Protein AF-A0A4Y5P385-F1 (afdb_monomer_lite)

InterPro domains:
  IPR036890 Histidine kinase/HSP90-like ATPase superfamily [G3DSA:3.30.565.10] (1-38)
  IPR036890 Histidine kinase/HSP90-like ATPase superfamily [SSF55874] (3-38)

Foldseek 3Di:
DQPDPVVDDDDDDCRVCVVCVCVPQNDPPVCSSVVSVD

Secondary structure (DSSP, 8-state):
---SGGG-----TTHHHHHSTHHHHS-SSSSHHHHTT-

Sequence (38 aa):
MGYDSSSIKVLRGLDAVRKRPGMYIGDTDDGTGLHHMV

Structure (mmCIF, N/CA/C/O backbone):
data_AF-A0A4Y5P385-F1
#
_entry.id   AF-A0A4Y5P385-F1
#
loop_
_atom_site.group_PDB
_atom_site.id
_atom_site.type_symbol
_atom_site.label_atom_id
_atom_site.label_alt_id
_atom_site.label_comp_id
_atom_site.label_asym_id
_atom_site.label_entity_id
_atom_site.label_seq_id
_atom_site.pdbx_PDB_ins_code
_atom_site.Cartn_x
_atom_site.Cartn_y
_atom_site.Cartn_z
_atom_site.occupancy
_atom_site.B_iso_or_equiv
_atom_site.auth_seq_id
_atom_site.auth_comp_id
_atom_site.auth_asym_id
_atom_site.auth_atom_id
_atom_site.pdbx_PDB_model_num
ATOM 1 N N . MET A 1 1 ? -4.860 12.942 19.896 1.00 64.25 1 M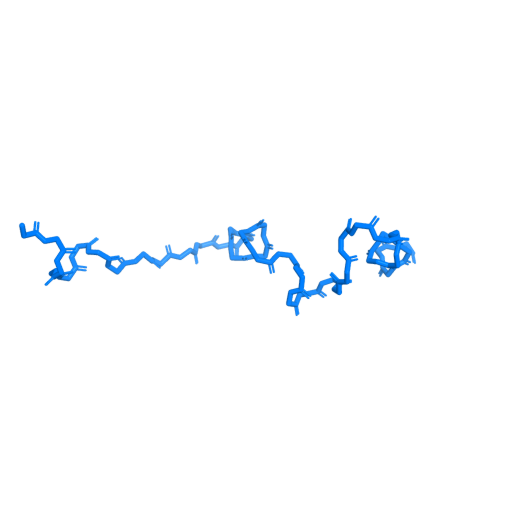ET A N 1
ATOM 2 C CA . MET A 1 1 ? -5.182 11.527 20.171 1.00 64.25 1 MET A CA 1
ATOM 3 C C . MET A 1 1 ? -5.676 10.915 18.873 1.00 64.25 1 MET A C 1
ATOM 5 O O . MET A 1 1 ? -6.552 11.509 18.267 1.00 64.25 1 MET A O 1
ATOM 9 N N . GLY A 1 2 ? -5.058 9.839 18.389 1.00 80.88 2 GLY A N 1
ATOM 10 C CA . GLY A 1 2 ? -5.430 9.211 17.107 1.00 80.88 2 GLY A CA 1
ATOM 11 C C . GLY A 1 2 ? -4.994 7.750 17.005 1.00 80.88 2 GLY A C 1
ATOM 12 O O . GLY A 1 2 ? -4.885 7.206 15.913 1.00 80.88 2 GLY A O 1
ATOM 13 N N . TYR A 1 3 ? -4.691 7.144 18.151 1.00 86.38 3 TYR A N 1
ATOM 14 C CA . TYR A 1 3 ? -4.294 5.751 18.266 1.00 86.38 3 TYR A CA 1
ATOM 15 C C . TYR A 1 3 ? -5.311 5.047 19.159 1.00 86.38 3 TYR A C 1
ATOM 17 O O . TYR A 1 3 ? -5.067 4.753 20.326 1.00 86.38 3 TYR A O 1
ATOM 25 N N . ASP A 1 4 ? -6.504 4.889 18.607 1.00 93.19 4 ASP A N 1
ATOM 26 C CA . ASP A 1 4 ? -7.600 4.123 19.184 1.00 93.19 4 ASP A CA 1
ATOM 27 C C . ASP A 1 4 ? -8.117 3.127 18.136 1.00 93.19 4 ASP A C 1
ATOM 29 O O . ASP A 1 4 ? -7.627 3.078 17.003 1.00 93.19 4 ASP A O 1
ATOM 33 N N . SER A 1 5 ? -9.092 2.298 18.501 1.00 93.56 5 SER A N 1
ATOM 34 C CA . SER A 1 5 ? -9.611 1.245 17.622 1.00 93.56 5 SER A CA 1
ATOM 35 C C . SER A 1 5 ? -10.183 1.766 16.298 1.00 93.56 5 SER A C 1
ATOM 37 O O . SER A 1 5 ? -10.178 1.024 15.316 1.00 93.56 5 SER A O 1
ATOM 39 N N . SER A 1 6 ? -10.608 3.033 16.217 1.00 93.06 6 SER A N 1
ATOM 40 C CA . SER A 1 6 ? -11.111 3.631 14.972 1.00 93.06 6 SER A CA 1
ATOM 41 C C . SER A 1 6 ? -10.015 3.833 13.918 1.00 93.06 6 SER A C 1
ATOM 43 O O . SER A 1 6 ? -10.307 3.943 12.726 1.00 93.06 6 SER A O 1
ATOM 45 N N . SER A 1 7 ? -8.742 3.827 14.332 1.00 93.12 7 SER A N 1
ATOM 46 C CA . SER A 1 7 ? -7.594 3.898 13.421 1.00 93.12 7 SER A CA 1
ATOM 47 C C . SER A 1 7 ? -7.390 2.615 12.601 1.00 93.12 7 SER A C 1
ATOM 49 O O . SER A 1 7 ? -6.718 2.644 11.565 1.00 93.12 7 SER A O 1
ATOM 51 N N . ILE A 1 8 ? -7.998 1.496 13.015 1.00 93.25 8 ILE A N 1
ATOM 52 C CA . ILE A 1 8 ? -7.905 0.213 12.317 1.00 93.25 8 ILE A CA 1
ATOM 53 C C . ILE A 1 8 ? -8.830 0.233 11.098 1.00 93.25 8 ILE A C 1
ATOM 55 O O . ILE A 1 8 ? -10.055 0.251 11.215 1.00 93.25 8 ILE A O 1
ATOM 59 N N . LYS A 1 9 ? -8.238 0.180 9.902 1.00 93.31 9 LYS A N 1
ATOM 60 C CA . LYS A 1 9 ? -8.978 0.133 8.635 1.00 93.31 9 LYS A CA 1
ATOM 61 C C . LYS A 1 9 ? -8.935 -1.260 8.026 1.00 93.31 9 LYS A C 1
ATOM 63 O O . LYS A 1 9 ? -7.871 -1.751 7.660 1.00 93.31 9 LYS A O 1
ATOM 68 N N . VAL A 1 10 ? -10.113 -1.851 7.851 1.00 94.19 10 VAL A N 1
ATOM 69 C CA . VAL A 1 10 ? -10.291 -3.077 7.068 1.00 94.19 10 VAL A CA 1
ATOM 70 C C . VAL A 1 10 ? -10.576 -2.687 5.623 1.00 94.19 10 VAL A C 1
ATOM 72 O O . VAL A 1 10 ? -11.602 -2.075 5.332 1.00 94.19 10 VAL A O 1
ATOM 75 N N . LEU A 1 11 ? -9.665 -3.043 4.721 1.00 96.31 11 LEU A N 1
ATOM 76 C CA . LEU A 1 11 ? -9.848 -2.876 3.281 1.00 96.31 11 LEU A CA 1
ATOM 77 C C . LEU A 1 11 ? -10.634 -4.076 2.746 1.00 96.31 11 LEU A C 1
ATOM 79 O O . LEU A 1 11 ? -10.277 -5.218 3.032 1.00 96.31 11 LEU A O 1
ATOM 83 N N . ARG A 1 12 ? -11.725 -3.827 2.016 1.00 93.56 12 ARG A N 1
ATOM 84 C CA . ARG A 1 12 ? -12.633 -4.877 1.527 1.00 93.56 12 ARG A CA 1
ATOM 85 C C . ARG A 1 12 ? -12.460 -5.082 0.026 1.00 93.56 12 ARG A C 1
ATOM 87 O O . ARG A 1 12 ? -12.005 -4.193 -0.687 1.00 93.56 12 ARG A O 1
ATOM 94 N N . GLY A 1 13 ? -12.830 -6.266 -0.460 1.00 95.31 13 GLY A N 1
ATOM 95 C CA . GLY A 1 13 ? -12.703 -6.598 -1.879 1.00 95.31 13 GLY A CA 1
ATOM 96 C C . GLY A 1 13 ? -11.271 -6.388 -2.385 1.00 95.31 13 GLY A C 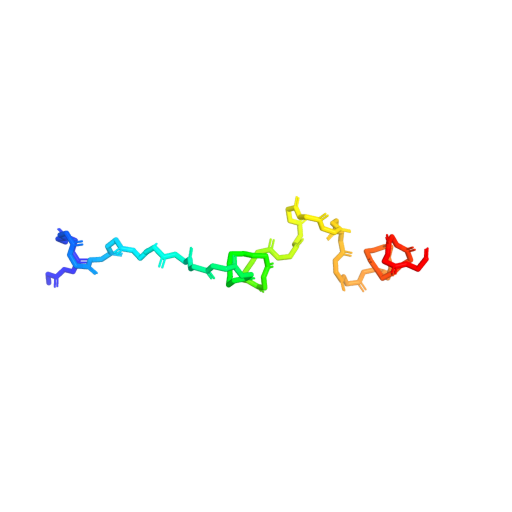1
ATOM 97 O O . GLY A 1 13 ? -10.324 -6.905 -1.800 1.00 95.31 13 GLY A O 1
ATOM 98 N N . LEU A 1 14 ? -11.119 -5.598 -3.452 1.00 94.38 14 LEU A N 1
ATOM 99 C CA . LEU A 1 14 ? -9.826 -5.320 -4.094 1.00 94.38 14 LEU A CA 1
ATOM 100 C C . LEU A 1 14 ? -9.117 -4.061 -3.565 1.00 94.38 14 LEU A C 1
ATOM 102 O O . LEU A 1 14 ? -8.077 -3.669 -4.099 1.00 94.38 14 LEU A O 1
ATOM 106 N N . ASP A 1 15 ? -9.635 -3.428 -2.511 1.00 95.50 15 ASP A N 1
ATOM 107 C CA . ASP A 1 15 ? -9.067 -2.184 -1.981 1.00 95.50 15 ASP A CA 1
ATOM 108 C C . ASP A 1 15 ? -7.636 -2.372 -1.461 1.00 95.50 15 ASP A C 1
ATOM 110 O O . ASP A 1 15 ? -6.795 -1.488 -1.618 1.00 95.50 15 ASP A O 1
ATOM 114 N N . ALA A 1 16 ? -7.326 -3.540 -0.889 1.00 93.75 16 ALA A N 1
ATOM 115 C CA . ALA A 1 16 ? -5.980 -3.862 -0.417 1.00 93.75 16 ALA A CA 1
ATOM 116 C C . ALA A 1 16 ? -4.964 -3.951 -1.566 1.00 93.75 16 ALA A C 1
ATOM 118 O O . ALA A 1 16 ? -3.859 -3.419 -1.447 1.00 93.75 16 ALA A O 1
ATOM 119 N N . VAL A 1 17 ? -5.365 -4.561 -2.685 1.00 92.81 17 VAL A N 1
ATOM 120 C CA . VAL A 1 17 ? -4.531 -4.712 -3.886 1.00 92.81 17 VAL A CA 1
ATOM 121 C C . VAL A 1 17 ? -4.250 -3.346 -4.499 1.00 92.81 17 VAL A C 1
ATOM 123 O O . VAL A 1 17 ? -3.101 -3.000 -4.737 1.00 92.81 17 VAL A O 1
ATOM 126 N N . ARG A 1 18 ? -5.284 -2.512 -4.656 1.00 93.38 18 ARG A N 1
ATOM 127 C CA . ARG A 1 18 ? -5.133 -1.144 -5.180 1.00 93.38 18 ARG A CA 1
ATOM 128 C C . ARG A 1 18 ? -4.294 -0.253 -4.268 1.00 93.3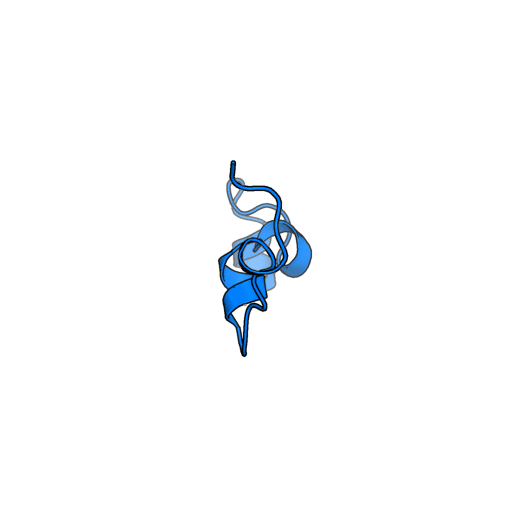8 18 ARG A C 1
ATOM 130 O O . ARG A 1 18 ? -3.570 0.608 -4.754 1.00 93.38 18 ARG A O 1
ATOM 137 N N . LYS A 1 19 ? -4.396 -0.428 -2.946 1.00 94.25 19 LYS A N 1
ATOM 138 C CA . LYS A 1 19 ? -3.644 0.380 -1.977 1.00 94.25 19 LYS A CA 1
ATOM 139 C C . LYS A 1 19 ? -2.167 -0.007 -1.904 1.00 94.25 19 LYS A C 1
ATOM 141 O O . LYS A 1 19 ? -1.350 0.848 -1.567 1.00 94.25 19 LYS A O 1
ATOM 146 N N . ARG A 1 20 ? -1.829 -1.274 -2.158 1.00 93.69 20 ARG A N 1
ATOM 147 C CA . ARG A 1 20 ? -0.456 -1.802 -2.113 1.00 93.69 20 ARG A CA 1
ATOM 148 C C . ARG A 1 20 ? -0.179 -2.725 -3.305 1.00 93.69 20 ARG A C 1
ATOM 150 O O . ARG A 1 20 ? 0.085 -3.906 -3.089 1.00 93.69 20 ARG A O 1
ATOM 157 N N . PRO A 1 21 ? -0.207 -2.204 -4.541 1.00 91.56 21 PRO A N 1
ATOM 158 C CA . PRO A 1 21 ? -0.102 -3.031 -5.741 1.00 91.56 21 PRO A CA 1
ATOM 159 C C . PRO A 1 21 ? 1.233 -3.773 -5.810 1.00 91.56 21 PRO A C 1
ATOM 161 O O . PRO A 1 21 ? 1.245 -4.941 -6.179 1.00 91.56 21 PRO A O 1
ATOM 164 N N . GLY A 1 22 ? 2.323 -3.162 -5.332 1.00 91.75 22 GLY A N 1
ATOM 165 C CA . GLY A 1 22 ? 3.659 -3.761 -5.380 1.00 91.75 22 GLY A CA 1
ATOM 166 C C . GLY A 1 22 ? 3.785 -5.145 -4.736 1.00 91.75 22 GLY A C 1
ATOM 167 O O . GLY A 1 22 ? 4.548 -5.986 -5.195 1.00 91.75 22 GLY A O 1
ATOM 168 N N . MET A 1 23 ? 2.978 -5.423 -3.711 1.00 93.69 23 MET A N 1
ATOM 169 C CA . MET A 1 23 ? 2.941 -6.734 -3.054 1.00 93.69 23 MET A CA 1
ATOM 170 C C . MET A 1 23 ? 2.293 -7.827 -3.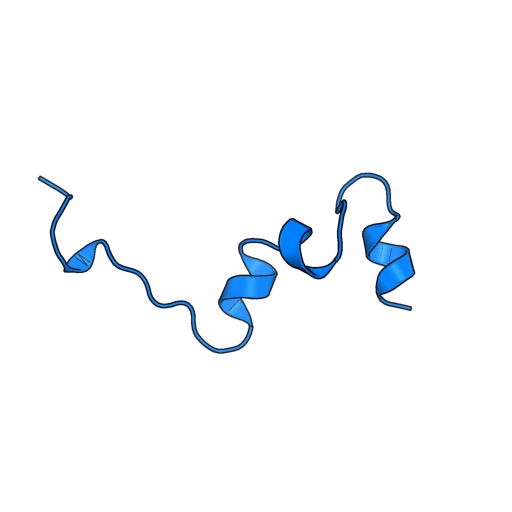921 1.00 93.69 23 MET A C 1
ATOM 172 O O . MET A 1 23 ? 2.522 -9.006 -3.676 1.00 93.69 23 MET A O 1
ATOM 176 N N . TYR A 1 24 ? 1.472 -7.445 -4.902 1.00 89.38 24 TYR A N 1
ATOM 177 C CA . TYR A 1 24 ? 0.6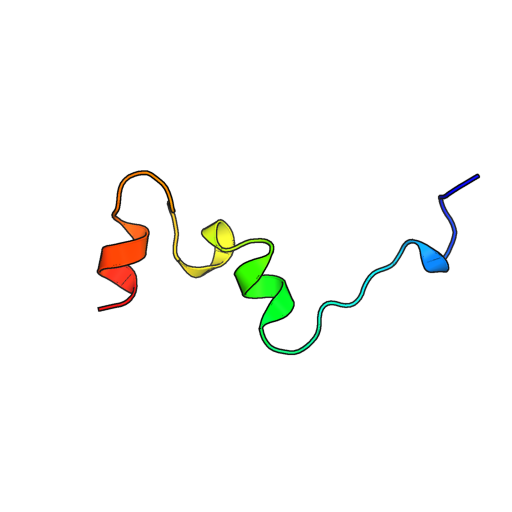68 -8.358 -5.717 1.00 89.38 24 TYR A CA 1
ATOM 178 C C . TYR A 1 24 ? 1.159 -8.460 -7.162 1.00 89.38 24 TYR A C 1
ATOM 180 O O . TYR A 1 24 ? 1.121 -9.549 -7.722 1.00 89.38 24 TYR A O 1
ATOM 188 N N . ILE A 1 25 ? 1.598 -7.348 -7.761 1.00 90.06 25 ILE A N 1
ATOM 189 C CA . ILE A 1 25 ? 2.017 -7.294 -9.174 1.00 90.06 25 ILE A CA 1
ATOM 190 C C . ILE A 1 25 ? 3.519 -7.038 -9.359 1.00 90.06 25 ILE A C 1
ATOM 192 O O . ILE A 1 25 ? 4.006 -7.087 -10.483 1.00 90.06 25 ILE A O 1
ATOM 196 N N . GLY A 1 26 ? 4.272 -6.834 -8.275 1.00 88.94 26 GLY A N 1
ATOM 197 C CA . GLY A 1 26 ? 5.683 -6.457 -8.352 1.00 88.94 26 GLY A CA 1
ATOM 198 C C . GLY A 1 26 ? 5.858 -4.970 -8.653 1.00 88.94 26 GLY A C 1
ATOM 199 O O . GLY A 1 26 ? 4.990 -4.164 -8.323 1.00 88.94 26 GLY A O 1
ATOM 200 N N . ASP A 1 27 ? 6.990 -4.590 -9.234 1.00 87.31 27 ASP A N 1
ATOM 201 C CA . ASP A 1 27 ? 7.298 -3.182 -9.485 1.00 87.31 27 ASP A CA 1
ATOM 202 C C . ASP A 1 27 ? 6.245 -2.534 -10.407 1.00 87.31 27 ASP A C 1
ATOM 204 O O . ASP A 1 27 ? 5.845 -3.092 -11.432 1.00 87.31 27 ASP A O 1
ATOM 208 N N . THR A 1 28 ? 5.740 -1.370 -9.994 1.00 87.44 28 THR A N 1
ATOM 209 C CA . THR A 1 28 ? 4.715 -0.620 -10.727 1.00 87.44 28 THR A CA 1
ATOM 210 C C . THR A 1 28 ? 5.285 0.462 -11.634 1.00 87.44 28 THR A C 1
ATOM 212 O O . THR A 1 28 ? 4.527 1.028 -12.421 1.00 87.44 28 THR A O 1
ATOM 215 N N . ASP A 1 29 ? 6.583 0.741 -11.540 1.00 85.69 29 ASP A N 1
ATOM 216 C CA . ASP A 1 29 ? 7.222 1.907 -12.146 1.00 85.69 29 ASP A CA 1
ATOM 217 C C . ASP A 1 29 ? 8.125 1.520 -13.330 1.00 85.69 29 ASP A C 1
ATOM 219 O O . ASP A 1 29 ? 8.186 2.256 -14.315 1.00 85.69 29 ASP A O 1
ATOM 223 N N . ASP A 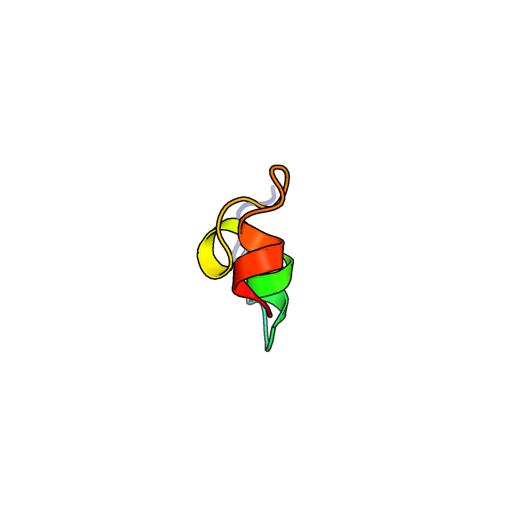1 30 ? 8.783 0.356 -13.290 1.00 86.94 30 ASP A N 1
ATOM 224 C CA . ASP A 1 30 ? 9.688 -0.110 -14.360 1.00 86.94 30 ASP A CA 1
ATOM 225 C C . ASP A 1 30 ? 8.983 -0.839 -15.527 1.00 86.94 30 ASP A C 1
ATOM 227 O O . ASP A 1 30 ? 9.606 -1.177 -16.537 1.00 86.94 30 ASP A O 1
ATOM 231 N N . GLY A 1 31 ? 7.672 -1.068 -15.401 1.00 80.88 31 GLY A N 1
ATOM 232 C CA . GLY A 1 31 ? 6.836 -1.743 -16.396 1.00 80.88 31 GLY A CA 1
ATOM 233 C C . GLY A 1 31 ? 6.788 -3.272 -16.282 1.00 80.88 31 GLY A C 1
ATOM 234 O O . GLY A 1 31 ? 5.972 -3.897 -16.963 1.00 80.88 31 GLY A O 1
ATOM 235 N N . THR A 1 32 ? 7.572 -3.898 -15.402 1.00 86.44 32 THR A N 1
ATOM 236 C CA . THR A 1 32 ? 7.544 -5.359 -15.199 1.00 86.44 32 THR A CA 1
ATOM 237 C C . THR A 1 32 ? 6.213 -5.832 -14.619 1.00 86.44 32 THR A C 1
ATOM 239 O O . THR A 1 32 ? 5.651 -6.821 -15.095 1.00 86.44 32 THR A O 1
ATOM 242 N N . GLY A 1 33 ? 5.635 -5.087 -13.673 1.00 81.50 33 GLY A N 1
ATOM 243 C CA . GLY A 1 33 ? 4.324 -5.408 -13.112 1.00 81.50 33 GLY A CA 1
ATOM 244 C C . GLY A 1 33 ? 3.171 -5.263 -14.104 1.00 81.50 33 GLY A C 1
ATOM 245 O O . GLY A 1 33 ? 2.160 -5.948 -13.961 1.00 81.50 33 GLY A O 1
ATOM 246 N N . LEU A 1 34 ? 3.322 -4.437 -15.147 1.00 83.62 34 LEU A N 1
ATOM 247 C CA . LEU A 1 34 ? 2.348 -4.379 -16.238 1.00 83.62 34 LEU A CA 1
ATOM 248 C C . LEU A 1 34 ? 2.401 -5.654 -17.085 1.00 83.62 34 LEU A C 1
ATOM 250 O O . LEU A 1 34 ? 1.355 -6.219 -17.383 1.00 83.62 34 LEU A O 1
ATOM 254 N N . HIS A 1 35 ? 3.597 -6.137 -17.431 1.00 88.12 35 HIS A N 1
ATOM 255 C CA . HIS A 1 35 ? 3.755 -7.374 -18.202 1.00 88.12 35 HIS A CA 1
ATOM 256 C C . HIS A 1 35 ? 3.260 -8.618 -17.450 1.00 88.12 35 HIS A C 1
ATOM 258 O O . HIS A 1 35 ? 2.778 -9.546 -18.085 1.00 88.12 35 HIS A O 1
ATOM 264 N N . HIS A 1 36 ? 3.309 -8.632 -16.115 1.00 79.12 36 HIS A N 1
ATOM 265 C CA . HIS A 1 36 ? 2.715 -9.707 -15.307 1.00 79.12 36 HIS A CA 1
ATOM 266 C C . HIS A 1 36 ? 1.183 -9.794 -15.390 1.00 79.12 36 HIS A C 1
ATOM 268 O O . HIS A 1 36 ? 0.610 -10.795 -14.963 1.00 79.12 36 HIS A O 1
ATOM 274 N N . MET A 1 37 ? 0.509 -8.753 -15.882 1.00 81.12 37 MET A N 1
ATOM 275 C CA . MET A 1 37 ? -0.952 -8.707 -15.980 1.00 81.12 37 MET A CA 1
ATOM 276 C C . MET A 1 37 ? -1.500 -9.106 -17.357 1.00 81.12 37 MET A C 1
ATOM 278 O O . MET A 1 37 ? -2.718 -9.049 -17.540 1.00 81.12 37 MET A O 1
ATOM 282 N N . VAL A 1 38 ? -0.640 -9.480 -18.310 1.00 80.06 38 VAL A N 1
ATOM 283 C CA . VAL A 1 38 ? -1.018 -9.792 -19.701 1.00 80.06 38 VAL A CA 1
ATOM 284 C C . VAL A 1 38 ? -0.763 -11.257 -20.027 1.00 80.06 38 VAL A C 1
ATOM 286 O O . VAL A 1 38 ? 0.265 -11.797 -19.567 1.00 80.06 38 VAL A O 1
#

pLDDT: mean 88.99, std 6.42, range [64.25, 96.31]

Organism: NCBI:txid589554

Radius of gyration: 14.3 Å; chains: 1; bounding box: 22×21×40 Å